Protein AF-A0A537A080-F1 (afdb_monomer_lite)

Structure (mmCIF, N/CA/C/O backbone):
data_AF-A0A537A080-F1
#
_entry.id   AF-A0A537A080-F1
#
loop_
_atom_site.group_PDB
_atom_site.id
_atom_site.type_symbol
_atom_site.label_atom_id
_atom_site.label_alt_id
_atom_site.label_comp_id
_atom_site.label_asym_id
_atom_site.la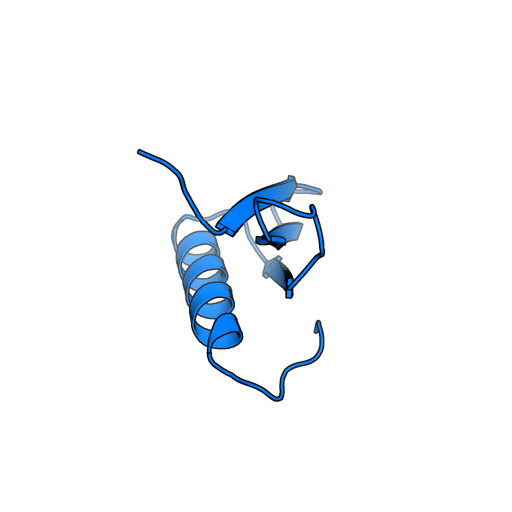bel_entity_id
_atom_site.label_seq_id
_atom_site.pdbx_PDB_ins_code
_atom_site.Cartn_x
_atom_site.Cartn_y
_atom_site.Cartn_z
_atom_site.occupancy
_atom_site.B_iso_or_equiv
_atom_site.auth_seq_id
_atom_site.auth_comp_id
_atom_site.auth_asym_id
_atom_site.auth_atom_id
_atom_site.pdbx_PDB_model_num
ATOM 1 N N . VAL A 1 1 ? -24.873 -7.236 5.524 1.00 59.50 1 VAL A N 1
ATOM 2 C CA . VAL A 1 1 ? -23.433 -7.577 5.595 1.00 59.50 1 VAL A CA 1
ATOM 3 C C . VAL A 1 1 ? -22.715 -6.310 6.029 1.00 59.50 1 VAL A C 1
ATOM 5 O O . VAL A 1 1 ? -22.915 -5.302 5.365 1.00 59.50 1 VAL A O 1
ATOM 8 N N . HIS A 1 2 ? -21.989 -6.322 7.147 1.00 84.12 2 HIS A N 1
ATOM 9 C CA . HIS A 1 2 ? -21.163 -5.191 7.591 1.00 84.12 2 HIS A CA 1
ATOM 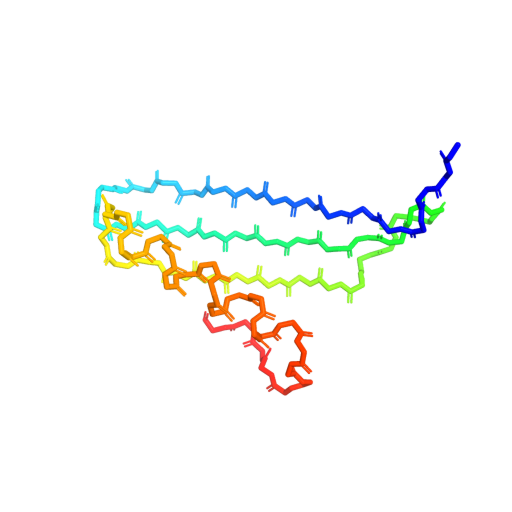10 C C . HIS A 1 2 ? -19.695 -5.608 7.495 1.00 84.12 2 HIS A C 1
ATOM 12 O O . HIS A 1 2 ? -19.378 -6.761 7.779 1.00 84.12 2 HIS A O 1
ATOM 18 N N . ALA A 1 3 ? -18.835 -4.706 7.028 1.00 91.88 3 ALA A N 1
ATOM 19 C CA . ALA A 1 3 ? -17.396 -4.928 6.955 1.00 91.88 3 ALA A CA 1
ATOM 20 C C . ALA A 1 3 ? -16.719 -4.222 8.132 1.00 91.88 3 ALA A C 1
ATOM 22 O O . ALA A 1 3 ? -17.076 -3.089 8.440 1.00 91.88 3 ALA A O 1
ATOM 23 N N . ASP A 1 4 ? -15.725 -4.863 8.747 1.00 96.06 4 ASP A N 1
ATOM 24 C CA . ASP A 1 4 ? -14.965 -4.276 9.861 1.00 96.06 4 ASP A CA 1
ATOM 25 C C . ASP A 1 4 ? -13.845 -3.342 9.382 1.00 96.06 4 ASP A C 1
ATOM 27 O O . ASP A 1 4 ? -13.300 -2.549 10.153 1.00 96.06 4 ASP A O 1
ATOM 31 N N . ARG A 1 5 ? -13.449 -3.462 8.110 1.00 96.31 5 ARG A N 1
ATOM 32 C CA . ARG A 1 5 ? -12.315 -2.755 7.507 1.00 96.31 5 ARG A CA 1
ATOM 33 C C . ARG A 1 5 ? -12.651 -2.274 6.105 1.00 96.31 5 ARG A C 1
ATOM 35 O O . ARG A 1 5 ? -13.320 -2.983 5.355 1.00 96.31 5 ARG A O 1
ATOM 42 N N . VAL A 1 6 ? -12.118 -1.114 5.741 1.00 96.44 6 VAL A N 1
ATOM 43 C CA . VAL A 1 6 ? -12.194 -0.559 4.384 1.00 96.44 6 VAL A CA 1
ATOM 44 C C . VAL A 1 6 ? -10.786 -0.469 3.819 1.00 96.44 6 VAL A C 1
ATOM 46 O O . VAL A 1 6 ? -9.905 0.073 4.477 1.00 96.44 6 VAL A O 1
ATOM 49 N N . LEU A 1 7 ? -10.569 -0.998 2.611 1.00 96.06 7 LEU A N 1
ATOM 50 C CA . LEU A 1 7 ? -9.336 -0.779 1.858 1.00 96.06 7 LEU A CA 1
ATOM 51 C C . LEU A 1 7 ? -9.584 0.271 0.777 1.00 96.06 7 LEU A C 1
ATOM 53 O O . LEU A 1 7 ? -10.459 0.103 -0.071 1.00 96.06 7 LEU A O 1
ATOM 57 N N . ILE A 1 8 ? -8.772 1.320 0.787 1.00 96.94 8 ILE A N 1
ATOM 58 C CA . ILE A 1 8 ? -8.743 2.374 -0.220 1.00 96.94 8 ILE A CA 1
ATOM 59 C C . ILE A 1 8 ? -7.438 2.222 -0.990 1.00 96.94 8 ILE A C 1
ATOM 61 O O . ILE A 1 8 ? -6.364 2.186 -0.395 1.00 96.94 8 ILE A O 1
ATOM 65 N N . GLY A 1 9 ? -7.523 2.118 -2.313 1.00 96.44 9 GLY A N 1
ATOM 66 C CA . GLY A 1 9 ? -6.360 2.052 -3.189 1.00 96.44 9 GLY A CA 1
ATOM 67 C C . GLY A 1 9 ? -6.420 3.146 -4.240 1.00 96.44 9 GLY A C 1
ATOM 68 O O . GLY A 1 9 ? -7.482 3.400 -4.807 1.00 96.44 9 GLY A O 1
ATOM 69 N N . TRP A 1 10 ? -5.287 3.781 -4.522 1.00 97.69 10 TRP A N 1
ATOM 70 C CA . TRP A 1 10 ? -5.191 4.754 -5.607 1.00 97.69 10 TRP A CA 1
ATOM 71 C C . TRP A 1 10 ? -3.846 4.663 -6.317 1.00 97.69 10 TRP A C 1
ATOM 73 O O . TRP A 1 10 ? -2.827 4.278 -5.740 1.00 97.69 10 TRP A O 1
ATOM 83 N N . VAL A 1 11 ? -3.860 5.028 -7.597 1.00 97.50 11 VAL A N 1
ATOM 84 C CA . VAL A 1 11 ? -2.681 5.008 -8.460 1.00 97.50 11 VAL A CA 1
ATOM 85 C C . VAL A 1 11 ? -2.384 6.417 -8.938 1.00 97.50 11 VAL A C 1
ATOM 87 O O . VAL A 1 11 ? -3.254 7.102 -9.472 1.00 97.50 11 VAL A O 1
ATOM 90 N N . GLN A 1 12 ? -1.129 6.826 -8.796 1.00 97.81 12 GLN A N 1
ATOM 91 C CA . GLN A 1 12 ? -0.609 8.070 -9.342 1.00 97.81 12 GLN A CA 1
ATOM 92 C C . GLN A 1 12 ? 0.282 7.736 -10.536 1.00 97.81 12 GLN A C 1
ATOM 94 O O . GLN A 1 12 ? 1.400 7.243 -10.387 1.00 97.81 12 GLN A O 1
ATOM 99 N N . LYS A 1 13 ? -0.226 7.995 -11.744 1.00 96.62 13 LYS A N 1
ATOM 100 C CA . LYS A 1 13 ? 0.549 7.855 -12.979 1.00 96.62 13 LYS A CA 1
ATOM 101 C C . LYS A 1 13 ? 1.172 9.198 -13.338 1.00 96.62 13 LYS A C 1
ATOM 103 O O . LYS A 1 13 ? 0.484 10.083 -13.833 1.00 96.62 13 LYS A O 1
ATOM 108 N N . VAL A 1 14 ? 2.479 9.322 -13.123 1.00 97.00 14 VAL A N 1
ATOM 109 C CA . VAL A 1 14 ? 3.240 10.524 -13.500 1.00 97.00 14 VAL A CA 1
ATOM 110 C C . VAL A 1 14 ? 3.720 10.419 -14.949 1.00 97.00 14 VAL A C 1
ATOM 112 O O . VAL A 1 14 ? 3.701 11.397 -15.689 1.00 97.00 14 VAL A O 1
ATOM 115 N N . SER A 1 15 ? 4.123 9.223 -15.391 1.00 97.00 15 SER A N 1
ATOM 116 C CA . SER A 1 15 ? 4.492 8.947 -16.785 1.00 97.00 15 SER A CA 1
ATOM 117 C C . SER A 1 15 ? 4.305 7.466 -17.136 1.00 97.00 15 SER A C 1
ATOM 119 O O . SER A 1 15 ? 3.831 6.678 -16.323 1.00 97.00 15 SER A O 1
ATOM 121 N N . ASN A 1 16 ? 4.679 7.048 -18.351 1.00 95.50 16 ASN A N 1
ATOM 122 C CA . ASN A 1 16 ? 4.764 5.616 -18.680 1.00 95.50 16 ASN A CA 1
ATOM 123 C C . ASN A 1 16 ? 5.933 4.912 -17.967 1.00 95.50 16 ASN A C 1
ATOM 125 O O . ASN A 1 16 ? 5.931 3.688 -17.870 1.00 95.50 16 ASN A O 1
ATOM 129 N N . LEU A 1 17 ? 6.922 5.667 -17.477 1.00 96.62 17 LEU A N 1
ATOM 130 C CA . LEU A 1 17 ? 8.052 5.125 -16.728 1.00 96.62 17 LEU A CA 1
ATOM 131 C C . LEU A 1 17 ? 7.826 5.182 -15.214 1.00 96.62 17 LEU A C 1
ATOM 133 O O . LEU A 1 17 ? 8.351 4.324 -14.522 1.00 96.62 17 LEU A O 1
ATOM 137 N N . ILE A 1 18 ? 7.094 6.168 -14.690 1.00 97.00 18 ILE A N 1
ATOM 138 C CA . ILE A 1 18 ? 6.977 6.412 -13.244 1.00 97.00 18 ILE A CA 1
ATOM 139 C C . ILE A 1 18 ? 5.512 6.351 -12.822 1.00 97.00 18 ILE A C 1
ATOM 141 O O . ILE A 1 18 ? 4.701 7.194 -13.221 1.00 97.00 18 ILE A O 1
ATOM 145 N N . LEU A 1 19 ? 5.192 5.345 -12.011 1.00 98.06 19 LEU A N 1
ATOM 146 C CA . LEU A 1 19 ? 3.893 5.160 -11.377 1.00 98.06 19 LEU A CA 1
ATOM 147 C C . LEU A 1 19 ? 4.099 4.903 -9.887 1.00 98.06 19 LEU A C 1
ATOM 149 O O . LEU A 1 19 ? 5.124 4.357 -9.490 1.00 98.06 19 LEU A O 1
ATOM 153 N N . ASN A 1 20 ? 3.099 5.239 -9.089 1.00 97.44 20 ASN A N 1
ATOM 154 C CA . ASN A 1 20 ? 3.048 4.913 -7.675 1.00 97.44 20 ASN A CA 1
ATOM 155 C C . ASN A 1 20 ? 1.668 4.324 -7.347 1.00 97.44 20 ASN A C 1
ATOM 157 O O . ASN A 1 20 ? 0.649 4.812 -7.844 1.00 97.44 20 ASN A O 1
ATOM 161 N N . ILE A 1 21 ? 1.641 3.250 -6.559 1.00 97.56 21 ILE A N 1
ATOM 162 C CA . ILE A 1 21 ? 0.412 2.626 -6.060 1.00 97.56 21 ILE A CA 1
ATOM 163 C C . ILE A 1 21 ? 0.406 2.770 -4.547 1.00 97.56 21 ILE A C 1
ATOM 165 O O . ILE A 1 21 ? 1.372 2.386 -3.891 1.00 97.56 21 ILE A O 1
ATOM 169 N N . ASN A 1 22 ? -0.702 3.259 -4.003 1.00 96.50 22 ASN A N 1
ATOM 170 C CA . ASN A 1 22 ? -0.914 3.378 -2.569 1.00 96.50 22 ASN A CA 1
ATOM 171 C C . ASN A 1 22 ? -2.106 2.540 -2.139 1.00 96.50 22 ASN A C 1
ATOM 173 O O . ASN A 1 22 ? -3.073 2.372 -2.890 1.00 96.50 22 ASN A O 1
ATOM 177 N N . ILE A 1 23 ? -2.042 2.077 -0.899 1.00 96.12 23 ILE A N 1
ATOM 178 C CA . ILE A 1 23 ? -3.148 1.446 -0.198 1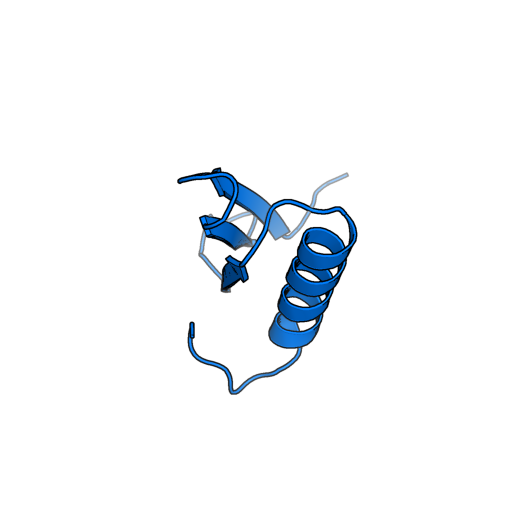.00 96.12 23 ILE A CA 1
ATOM 179 C C . ILE A 1 23 ? -3.251 1.998 1.220 1.00 96.12 23 ILE A C 1
ATOM 181 O O . ILE A 1 23 ? -2.249 2.256 1.889 1.00 96.12 23 ILE A O 1
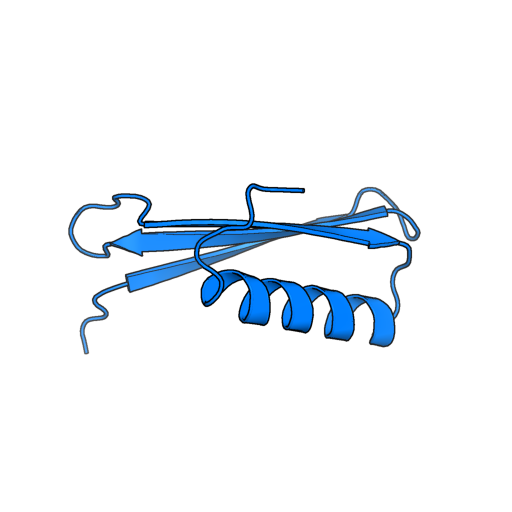ATOM 185 N N . GLN A 1 24 ? -4.481 2.104 1.693 1.00 95.88 24 GLN A N 1
ATOM 186 C CA . GLN A 1 24 ? -4.818 2.474 3.053 1.00 95.88 24 GLN A CA 1
ATOM 187 C C . GLN A 1 24 ? -5.906 1.534 3.561 1.00 95.88 24 GLN A C 1
ATOM 189 O O . GLN A 1 24 ? -6.869 1.266 2.846 1.00 95.88 24 GLN A O 1
ATOM 194 N N . ILE A 1 25 ? -5.743 1.009 4.772 1.00 96.19 25 ILE A N 1
ATOM 195 C CA . ILE A 1 25 ? -6.775 0.231 5.458 1.00 96.19 25 ILE A CA 1
ATOM 196 C C . ILE A 1 25 ? -7.246 1.031 6.661 1.00 96.19 25 ILE A C 1
ATOM 198 O O . ILE A 1 25 ? -6.435 1.427 7.499 1.00 96.19 25 ILE A O 1
ATOM 202 N N . GLU A 1 26 ? -8.556 1.211 6.757 1.00 97.12 26 GLU A N 1
ATOM 203 C CA . GLU A 1 26 ? -9.223 1.929 7.837 1.00 97.12 26 GLU A CA 1
ATOM 204 C C . GLU A 1 26 ? -10.143 1.000 8.629 1.00 97.12 26 GLU A C 1
ATOM 206 O O . GLU A 1 26 ? -10.721 0.051 8.089 1.00 97.12 26 GLU A O 1
ATOM 211 N N . ASP A 1 27 ? -10.281 1.276 9.923 1.00 97.31 27 ASP A N 1
ATOM 212 C CA . ASP A 1 27 ? -11.350 0.722 10.745 1.00 97.31 27 ASP A CA 1
ATOM 213 C C . ASP A 1 27 ? -12.700 1.292 10.286 1.00 97.31 27 ASP A C 1
ATOM 215 O O . ASP A 1 27 ? -12.896 2.505 10.278 1.00 97.31 27 ASP A O 1
ATOM 219 N N . ALA A 1 28 ? -13.637 0.425 9.897 1.00 96.44 28 ALA A N 1
ATOM 220 C CA . ALA A 1 28 ? -14.882 0.857 9.260 1.00 96.44 28 ALA A CA 1
ATOM 221 C C . ALA A 1 28 ? -15.839 1.610 10.201 1.00 96.44 28 ALA A C 1
ATOM 223 O O . ALA A 1 28 ? -16.712 2.333 9.725 1.00 96.44 28 ALA A O 1
ATOM 224 N N . ALA A 1 29 ? -15.700 1.439 11.520 1.00 96.00 29 ALA A N 1
ATOM 225 C CA . ALA A 1 29 ? -16.555 2.098 12.503 1.00 96.00 29 ALA A CA 1
ATOM 226 C C . ALA A 1 29 ? -16.031 3.489 12.886 1.00 96.00 29 ALA A C 1
ATOM 228 O O . ALA A 1 29 ? -16.819 4.395 13.148 1.00 96.00 29 ALA A O 1
ATOM 229 N N . THR A 1 30 ? -14.707 3.652 12.936 1.00 96.94 30 THR A N 1
ATOM 230 C CA . THR A 1 30 ? -14.055 4.859 13.470 1.00 96.94 30 THR A CA 1
ATOM 231 C C . THR A 1 30 ? -13.346 5.708 12.416 1.00 96.94 30 THR A C 1
ATOM 233 O O . THR A 1 30 ? -13.053 6.871 12.682 1.00 96.94 30 THR A O 1
ATOM 236 N N . GLY A 1 31 ? -13.039 5.146 11.243 1.00 95.81 31 GLY A N 1
ATOM 237 C CA . GLY A 1 31 ? -12.200 5.781 10.220 1.00 95.81 31 GLY A CA 1
ATOM 238 C C . GLY A 1 31 ? -10.710 5.829 10.579 1.00 95.81 31 GLY A C 1
ATOM 239 O O . GLY A 1 31 ? -9.926 6.482 9.895 1.00 95.81 31 GLY A O 1
ATOM 240 N N . ALA A 1 32 ? -10.285 5.170 11.664 1.00 97.06 32 ALA A N 1
ATOM 241 C CA . ALA A 1 32 ? -8.885 5.164 12.067 1.00 97.06 32 ALA A CA 1
ATOM 242 C C . ALA A 1 32 ? -8.024 4.406 11.046 1.00 97.06 32 ALA A C 1
ATOM 244 O O . ALA A 1 32 ? -8.320 3.259 10.705 1.00 97.06 32 ALA A O 1
ATOM 245 N N . VAL A 1 33 ? -6.924 5.019 10.597 1.00 95.94 33 VAL A N 1
ATOM 246 C CA . VAL A 1 33 ? -5.965 4.378 9.687 1.00 95.94 33 VAL A CA 1
ATOM 247 C C . VAL A 1 33 ? -5.179 3.306 10.435 1.00 95.94 33 VAL A C 1
ATOM 249 O O . VAL A 1 33 ? -4.446 3.597 11.377 1.00 95.94 33 VAL A O 1
ATOM 252 N N . LEU A 1 34 ? -5.311 2.061 9.988 1.00 94.94 34 LEU A N 1
ATOM 253 C CA . LEU A 1 34 ? -4.646 0.898 10.576 1.00 94.94 34 LEU A CA 1
ATOM 254 C C . LEU A 1 34 ? -3.400 0.482 9.796 1.00 94.94 34 LEU A C 1
ATOM 256 O O . LEU A 1 34 ? -2.474 -0.096 10.361 1.00 94.94 34 LEU A O 1
ATOM 260 N N . LEU A 1 35 ? -3.386 0.751 8.491 1.00 93.88 35 LEU A N 1
ATOM 261 C CA . LEU A 1 35 ? -2.258 0.471 7.613 1.00 93.88 35 LEU A CA 1
ATOM 262 C C . LEU A 1 35 ? -2.233 1.487 6.479 1.00 93.88 35 LEU A C 1
ATOM 264 O O . LEU A 1 35 ? -3.266 1.810 5.902 1.00 93.88 35 LEU A O 1
ATOM 268 N N . ASN A 1 36 ? -1.035 1.939 6.133 1.00 94.56 36 ASN A N 1
ATOM 269 C CA . ASN A 1 36 ? -0.766 2.698 4.923 1.00 94.56 36 ASN A CA 1
ATOM 270 C C . ASN A 1 36 ? 0.528 2.150 4.311 1.00 94.56 36 ASN A C 1
ATOM 272 O O . ASN A 1 36 ? 1.510 1.949 5.031 1.00 94.56 36 ASN A O 1
ATOM 276 N N . LYS A 1 37 ? 0.499 1.838 3.015 1.00 94.62 37 LYS A N 1
ATOM 277 C CA . LYS A 1 37 ? 1.648 1.335 2.257 1.00 94.62 37 LYS A CA 1
ATOM 278 C C . LYS A 1 37 ? 1.630 1.912 0.851 1.00 94.62 37 LYS A C 1
ATOM 280 O O . LYS A 1 37 ? 0.567 2.129 0.271 1.00 94.62 37 LYS A O 1
ATOM 285 N N . SER A 1 38 ? 2.813 2.061 0.278 1.00 95.88 38 SER A N 1
ATOM 286 C CA . SER A 1 38 ? 2.989 2.474 -1.107 1.00 95.88 38 SER A CA 1
ATOM 287 C C . SER A 1 38 ? 4.095 1.674 -1.792 1.00 95.88 38 SER A C 1
ATOM 289 O O . SER A 1 38 ? 4.912 1.021 -1.139 1.00 95.88 38 SER A O 1
ATOM 291 N N . VAL A 1 39 ? 4.080 1.675 -3.123 1.00 96.56 39 VAL A N 1
ATOM 292 C CA . VAL A 1 39 ? 5.169 1.147 -3.944 1.00 96.56 39 VAL A CA 1
ATOM 293 C C . VAL A 1 39 ? 5.329 1.987 -5.203 1.00 96.56 39 VAL A C 1
ATOM 295 O O . VAL A 1 39 ? 4.350 2.309 -5.884 1.00 96.56 39 VAL A O 1
ATOM 298 N N . ASP A 1 40 ? 6.578 2.285 -5.537 1.00 96.94 40 ASP A N 1
ATOM 299 C CA . ASP A 1 40 ? 6.945 2.901 -6.805 1.00 96.94 40 ASP A CA 1
ATOM 300 C C . ASP A 1 40 ? 7.221 1.842 -7.872 1.00 96.94 40 ASP A C 1
ATOM 302 O O . ASP A 1 40 ? 7.932 0.859 -7.649 1.00 96.94 40 ASP A O 1
ATOM 306 N N . LEU A 1 41 ? 6.702 2.074 -9.075 1.00 96.75 41 LEU A N 1
ATOM 307 C CA . LEU A 1 41 ? 6.923 1.231 -10.242 1.00 96.75 41 LEU A CA 1
ATOM 308 C C . LEU A 1 41 ? 7.749 1.969 -11.287 1.00 96.75 41 LEU A C 1
ATOM 310 O O . LEU A 1 41 ? 7.513 3.139 -11.601 1.00 96.75 41 LEU A O 1
ATOM 314 N N . ARG A 1 42 ? 8.694 1.230 -11.873 1.00 96.31 42 ARG A N 1
ATOM 315 C CA . ARG A 1 42 ? 9.442 1.648 -13.057 1.00 96.31 42 ARG A CA 1
ATOM 316 C C . ARG A 1 42 ? 8.917 0.881 -14.269 1.00 96.31 42 ARG A C 1
ATOM 318 O O . ARG A 1 42 ? 9.224 -0.294 -14.435 1.00 96.31 42 ARG A O 1
ATOM 325 N N . GLY A 1 43 ? 8.121 1.555 -15.095 1.00 94.75 43 GLY A N 1
ATOM 326 C CA . GLY A 1 43 ? 7.485 1.009 -16.297 1.00 94.75 43 GLY A CA 1
ATOM 327 C C . GLY A 1 43 ? 5.992 0.709 -16.128 1.00 94.75 43 GLY A C 1
ATOM 328 O O . GLY A 1 43 ? 5.530 0.345 -15.048 1.00 94.75 43 GLY A O 1
ATOM 329 N N . ASN A 1 44 ? 5.244 0.847 -17.224 1.00 97.06 44 ASN A N 1
ATOM 330 C CA . ASN A 1 44 ? 3.795 0.655 -17.305 1.00 97.06 44 ASN A CA 1
ATOM 331 C C . ASN A 1 44 ? 3.446 -0.607 -18.116 1.00 97.06 44 ASN A C 1
ATOM 333 O O . ASN A 1 44 ? 2.859 -0.507 -19.193 1.00 97.06 44 ASN A O 1
ATOM 337 N N . THR A 1 45 ? 3.860 -1.780 -17.633 1.00 97.81 45 THR A N 1
ATOM 338 C CA . THR A 1 45 ? 3.544 -3.077 -18.252 1.00 97.81 45 THR A CA 1
ATOM 339 C C . THR A 1 45 ? 2.816 -3.968 -17.258 1.00 97.81 45 THR A C 1
ATOM 341 O O . THR A 1 45 ? 3.013 -3.857 -16.051 1.00 97.81 45 THR A O 1
ATOM 344 N N . ASP A 1 46 ? 2.016 -4.913 -17.738 1.00 98.06 46 ASP A N 1
ATOM 345 C CA . ASP A 1 46 ? 1.291 -5.831 -16.855 1.00 98.06 46 ASP A CA 1
ATOM 346 C C . ASP A 1 46 ? 2.208 -6.560 -15.856 1.00 98.06 46 ASP A C 1
ATOM 348 O O . ASP A 1 46 ? 1.811 -6.869 -14.733 1.00 98.06 46 ASP A O 1
ATOM 352 N N . GLU A 1 47 ? 3.453 -6.842 -16.250 1.00 98.06 47 GLU A N 1
ATOM 353 C CA . GLU A 1 47 ? 4.457 -7.452 -15.380 1.00 98.06 47 GLU A CA 1
ATOM 354 C C . GLU A 1 47 ? 4.877 -6.525 -14.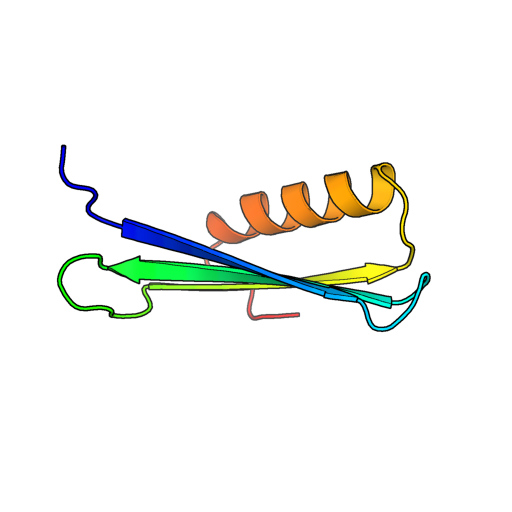233 1.00 98.06 47 GLU A C 1
ATOM 356 O O . GLU A 1 47 ? 4.917 -6.974 -13.083 1.00 98.06 47 GLU A O 1
ATOM 361 N N . THR A 1 48 ? 5.159 -5.244 -14.508 1.00 97.12 48 THR A N 1
ATOM 362 C CA . THR A 1 48 ? 5.536 -4.282 -13.459 1.00 97.12 48 THR A CA 1
ATOM 363 C C . THR A 1 48 ? 4.376 -4.039 -12.499 1.00 97.12 48 THR A C 1
ATOM 365 O O . THR A 1 48 ? 4.586 -4.022 -11.287 1.00 97.12 48 THR A O 1
ATOM 368 N N . TRP A 1 49 ? 3.144 -3.977 -13.008 1.00 97.56 49 TRP A N 1
ATOM 369 C CA . TRP A 1 49 ? 1.930 -3.882 -12.197 1.00 97.56 49 TRP A CA 1
ATOM 370 C C . TRP A 1 49 ? 1.722 -5.104 -11.294 1.00 97.56 49 TRP A C 1
ATOM 372 O O . TRP A 1 49 ? 1.546 -4.954 -10.083 1.00 97.56 49 TRP A O 1
ATOM 382 N N . ARG A 1 50 ? 1.799 -6.325 -11.847 1.00 97.88 50 ARG A N 1
ATOM 383 C CA . ARG A 1 50 ? 1.655 -7.567 -11.065 1.00 97.88 50 ARG A CA 1
ATOM 384 C C . ARG A 1 50 ? 2.704 -7.669 -9.961 1.00 97.88 50 ARG A C 1
ATOM 386 O O . ARG A 1 50 ? 2.365 -8.034 -8.834 1.00 97.88 50 ARG A O 1
ATOM 393 N N . ARG A 1 51 ? 3.963 -7.325 -10.258 1.00 97.12 51 ARG A N 1
ATOM 394 C CA . ARG A 1 51 ? 5.044 -7.300 -9.259 1.00 97.12 51 ARG A CA 1
ATOM 395 C C . ARG A 1 51 ? 4.793 -6.257 -8.175 1.00 97.12 51 ARG A C 1
ATOM 397 O O . ARG A 1 51 ? 4.945 -6.582 -7.002 1.00 97.12 51 ARG A O 1
ATOM 404 N N . GLY A 1 52 ? 4.362 -5.056 -8.557 1.00 96.12 52 GLY A N 1
ATOM 405 C CA . GLY A 1 52 ? 4.020 -3.976 -7.635 1.00 96.12 52 GLY A CA 1
ATOM 406 C C . GLY A 1 52 ? 2.962 -4.371 -6.612 1.00 96.12 52 GLY A C 1
ATOM 407 O O . GLY A 1 52 ? 3.185 -4.275 -5.408 1.00 96.12 52 GLY A O 1
ATOM 408 N N . VAL A 1 53 ? 1.828 -4.890 -7.088 1.00 95.56 53 VAL A N 1
ATOM 409 C CA . VAL A 1 53 ? 0.731 -5.326 -6.211 1.00 95.56 53 VAL A CA 1
ATOM 410 C C . VAL A 1 53 ? 1.152 -6.515 -5.346 1.00 95.56 53 VAL A C 1
ATOM 412 O O . VAL A 1 53 ? 0.878 -6.524 -4.148 1.00 95.56 53 VAL A O 1
ATOM 415 N N . SER A 1 54 ? 1.870 -7.492 -5.911 1.00 95.50 54 SER A N 1
ATOM 416 C CA . SER A 1 54 ? 2.366 -8.647 -5.144 1.00 95.50 54 SER A CA 1
ATOM 417 C C . SER A 1 54 ? 3.312 -8.219 -4.020 1.00 95.50 54 SER A C 1
ATOM 419 O O . SER A 1 54 ? 3.231 -8.737 -2.905 1.00 95.50 54 SER A O 1
ATOM 421 N N . PHE A 1 55 ? 4.187 -7.248 -4.297 1.00 94.50 55 PHE A N 1
ATOM 422 C CA . PHE A 1 55 ? 5.071 -6.658 -3.300 1.00 94.50 55 PHE A CA 1
ATOM 423 C C . PHE A 1 55 ? 4.279 -5.943 -2.200 1.00 94.50 55 PHE A C 1
ATOM 425 O O . PHE A 1 55 ? 4.516 -6.214 -1.023 1.00 94.50 55 PHE A O 1
ATOM 432 N N . LEU A 1 56 ? 3.299 -5.104 -2.562 1.00 93.44 56 LEU A N 1
ATOM 433 C CA . LEU A 1 56 ? 2.430 -4.428 -1.594 1.00 93.44 56 LEU A CA 1
ATOM 434 C C . LEU A 1 56 ? 1.739 -5.424 -0.663 1.00 93.44 56 LEU A C 1
ATOM 436 O O . LEU A 1 56 ? 1.859 -5.284 0.551 1.00 93.44 56 LEU A O 1
ATOM 440 N N . VAL A 1 57 ? 1.082 -6.452 -1.211 1.00 92.69 57 VAL A N 1
ATOM 441 C CA . VAL A 1 57 ? 0.376 -7.483 -0.426 1.00 92.69 57 VAL A CA 1
ATOM 442 C C . VAL A 1 57 ? 1.329 -8.198 0.527 1.00 92.69 57 VAL A C 1
ATOM 444 O O . VAL A 1 57 ? 1.026 -8.327 1.713 1.00 92.69 57 VAL A O 1
ATOM 447 N N . LYS A 1 58 ? 2.510 -8.604 0.048 1.00 93.12 58 LYS A N 1
ATOM 448 C CA . LYS A 1 58 ? 3.532 -9.225 0.898 1.00 93.12 58 LYS A CA 1
ATOM 449 C C . LYS A 1 58 ? 3.961 -8.287 2.032 1.00 93.12 58 LYS A C 1
ATOM 451 O O . LYS A 1 58 ? 4.032 -8.706 3.186 1.00 93.12 58 LYS A O 1
ATOM 456 N N . SER A 1 59 ? 4.160 -7.005 1.725 1.00 91.12 59 SER A N 1
ATOM 457 C CA . SER A 1 59 ? 4.567 -5.990 2.702 1.00 91.12 59 SER A CA 1
ATOM 458 C C . SER A 1 59 ? 3.517 -5.705 3.787 1.00 91.12 59 SER A C 1
ATOM 460 O O . SER A 1 59 ? 3.876 -5.176 4.839 1.00 91.12 59 SER A O 1
ATOM 462 N N . MET A 1 60 ? 2.237 -6.046 3.565 1.00 88.75 60 MET A N 1
ATOM 463 C CA . MET A 1 60 ? 1.183 -5.884 4.580 1.00 88.75 60 MET A CA 1
ATOM 464 C C . MET A 1 60 ? 1.334 -6.877 5.737 1.00 88.75 60 MET A C 1
ATOM 466 O O . MET A 1 60 ? 0.917 -6.589 6.855 1.00 88.75 60 MET A O 1
ATOM 470 N N . VAL A 1 61 ? 1.933 -8.042 5.476 1.00 86.06 61 VAL A N 1
ATOM 471 C CA . VAL A 1 61 ? 2.161 -9.091 6.483 1.00 86.06 61 VAL A CA 1
ATOM 472 C C . VAL A 1 61 ? 3.472 -8.848 7.247 1.00 86.06 61 VAL A C 1
ATOM 474 O O . VAL A 1 61 ? 3.626 -9.266 8.395 1.00 86.06 61 VAL A O 1
ATOM 4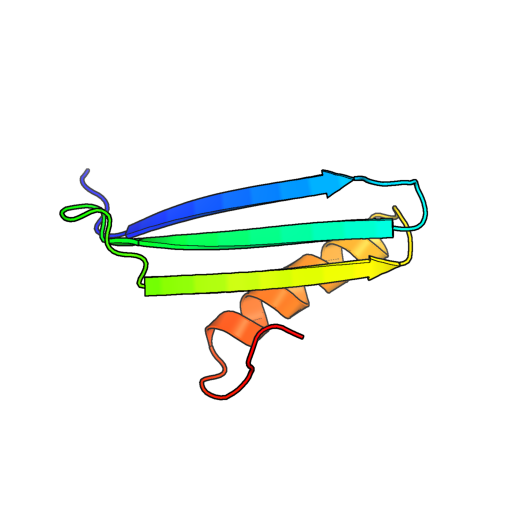77 N N . GLU A 1 62 ? 4.423 -8.139 6.636 1.00 82.81 62 GLU A N 1
ATOM 478 C CA . GLU A 1 62 ? 5.739 -7.859 7.210 1.00 82.81 62 GLU A CA 1
ATOM 479 C C . GLU A 1 62 ? 5.704 -6.656 8.173 1.00 82.81 62 GLU A C 1
ATOM 481 O O . GLU A 1 62 ? 5.536 -5.502 7.775 1.00 82.81 62 GLU A O 1
ATOM 486 N N . LYS A 1 63 ? 5.933 -6.915 9.467 1.00 58.94 63 LYS A N 1
ATOM 487 C CA . LYS A 1 63 ? 5.853 -5.908 10.545 1.00 58.94 63 LYS A CA 1
ATOM 488 C C . LYS A 1 63 ? 6.957 -4.833 10.539 1.00 58.94 63 LYS A C 1
ATOM 490 O O . LYS A 1 63 ? 6.853 -3.898 11.324 1.00 58.94 63 LYS A O 1
ATOM 495 N N . SER A 1 64 ? 8.007 -4.935 9.710 1.00 55.47 64 SER A N 1
ATOM 496 C CA . SER A 1 64 ? 9.210 -4.079 9.835 1.00 55.47 64 SER A CA 1
ATOM 497 C C . SER A 1 64 ? 9.530 -3.161 8.647 1.00 55.47 64 SER A C 1
ATOM 499 O O . SER A 1 64 ? 10.591 -2.540 8.642 1.00 55.47 64 SER A O 1
ATOM 501 N N . GLN A 1 65 ? 8.678 -3.074 7.627 1.00 54.19 65 GLN A N 1
ATOM 502 C CA . GLN A 1 65 ? 8.974 -2.246 6.451 1.00 54.19 65 GLN A CA 1
ATOM 503 C C . GLN A 1 65 ? 8.286 -0.880 6.587 1.00 54.19 65 GLN A C 1
ATOM 505 O O . GLN A 1 65 ? 7.067 -0.781 6.418 1.00 54.19 65 GLN A O 1
ATOM 510 N N . GLY A 1 66 ? 9.060 0.162 6.910 1.00 55.81 66 GLY A N 1
ATOM 511 C CA . GLY A 1 66 ? 8.638 1.549 6.688 1.00 55.81 66 GLY A CA 1
ATOM 512 C C . GLY A 1 66 ? 8.442 1.809 5.191 1.00 55.81 66 GLY A C 1
ATOM 513 O O . GLY A 1 66 ? 9.034 1.097 4.380 1.00 55.81 66 GLY A O 1
ATOM 514 N N . ASN A 1 67 ? 7.597 2.782 4.830 1.00 51.44 67 ASN A N 1
ATOM 515 C CA . ASN A 1 67 ? 7.396 3.179 3.430 1.00 51.44 67 ASN A CA 1
ATOM 516 C C . ASN A 1 67 ? 8.765 3.441 2.783 1.00 51.44 67 ASN A C 1
ATOM 518 O O . ASN A 1 67 ? 9.498 4.319 3.240 1.00 51.44 67 ASN A O 1
ATOM 522 N N . ARG A 1 68 ? 9.121 2.637 1.779 1.00 48.47 68 ARG A N 1
ATOM 523 C CA . ARG A 1 68 ? 10.315 2.829 0.955 1.00 48.47 68 ARG A CA 1
ATOM 524 C C . ARG A 1 68 ? 9.903 3.377 -0.392 1.00 48.47 68 ARG A C 1
ATOM 526 O O . ARG A 1 68 ? 8.916 2.839 -0.937 1.00 48.47 68 ARG A O 1
#

Sequence (68 aa):
VHADRVLIGWVQKVSNLILNINIQIEDAATGAVLLNKSVDLRGNTDETWRRGVSFLVKSMVEKSQGNR

Foldseek 3Di:
DDDQKDKDKDKDDPDQQWIKIKIWIAGPVPRHTPDIEMDIFGGDDPVRVVVRVVVRVVVVVPPPDDHD

pLDDT: mean 91.28, std 12.74, range [48.47, 98.06]

Radius of gyration: 13.37 Å; chains: 1; bounding box: 34×20×32 Å

Secondary structure (DSSP, 8-state):
---SEEEEEEEEESSSSEEEEEEEEEETTT--EEEEEEEEEES-SHHHHHHHHHHHHHHHH-TT----